Protein AF-A0A1C5NJT3-F1 (afdb_monomer_lite)

pLDDT: mean 95.25, std 4.86, range [58.66, 98.44]

Radius of gyration: 13.3 Å; chains: 1; bounding box: 29×30×32 Å

Structure (mmCIF, N/CA/C/O backbone):
data_AF-A0A1C5NJT3-F1
#
_entry.id   AF-A0A1C5NJT3-F1
#
loop_
_atom_site.group_PDB
_atom_site.id
_atom_site.type_symbol
_atom_site.label_atom_id
_atom_site.label_alt_id
_atom_site.label_comp_id
_atom_site.label_asym_id
_atom_site.label_entity_id
_atom_site.label_seq_id
_atom_site.pdbx_PDB_ins_code
_atom_site.Cartn_x
_atom_site.Cartn_y
_atom_site.Cartn_z
_atom_site.occupancy
_atom_site.B_iso_or_equiv
_atom_site.auth_seq_id
_atom_site.auth_comp_id
_atom_site.auth_asym_id
_atom_site.auth_atom_id
_atom_site.pdbx_PDB_model_num
ATOM 1 N N . MET A 1 1 ? -13.171 -2.822 -3.598 1.00 93.94 1 MET A N 1
ATOM 2 C CA . MET A 1 1 ? -12.149 -3.556 -4.370 1.00 93.94 1 MET A CA 1
ATOM 3 C C . MET A 1 1 ? -10.757 -3.287 -3.813 1.00 93.94 1 MET A C 1
ATOM 5 O O . MET A 1 1 ? -10.391 -2.135 -3.630 1.00 93.94 1 MET A O 1
ATOM 9 N N . LEU A 1 2 ? -9.974 -4.343 -3.587 1.00 97.50 2 LEU A N 1
ATOM 10 C CA . LEU A 1 2 ? -8.548 -4.258 -3.255 1.00 97.50 2 LEU A CA 1
ATOM 11 C C . LEU A 1 2 ? -7.726 -4.473 -4.531 1.00 97.50 2 LEU A C 1
ATOM 13 O O . LEU A 1 2 ? -7.991 -5.426 -5.264 1.00 97.50 2 LEU A O 1
ATOM 17 N N . ILE A 1 3 ? -6.739 -3.616 -4.790 1.00 98.12 3 ILE A N 1
ATOM 18 C CA . ILE A 1 3 ? -5.796 -3.762 -5.904 1.00 98.12 3 ILE A CA 1
ATOM 19 C C . ILE A 1 3 ? -4.370 -3.600 -5.388 1.00 98.12 3 ILE A C 1
ATOM 21 O O . ILE A 1 3 ? -4.081 -2.660 -4.651 1.00 98.12 3 ILE A O 1
ATOM 25 N N . ILE A 1 4 ? -3.465 -4.480 -5.803 1.00 97.62 4 ILE A N 1
ATOM 26 C CA . ILE A 1 4 ? -2.020 -4.278 -5.652 1.00 97.62 4 ILE A CA 1
ATOM 27 C C . ILE A 1 4 ? -1.461 -3.954 -7.033 1.00 97.62 4 ILE A C 1
ATOM 29 O O . ILE A 1 4 ? -1.691 -4.714 -7.972 1.00 97.62 4 ILE A O 1
ATOM 33 N N . LYS A 1 5 ? -0.743 -2.837 -7.159 1.00 97.50 5 LYS A N 1
ATOM 34 C CA . LYS A 1 5 ? -0.110 -2.403 -8.413 1.00 97.50 5 LYS A CA 1
ATOM 35 C C . LYS A 1 5 ? 1.404 -2.439 -8.240 1.00 97.50 5 LYS A C 1
ATOM 37 O O . LYS A 1 5 ? 1.904 -1.842 -7.285 1.00 97.50 5 LYS A O 1
ATOM 42 N N . TYR A 1 6 ? 2.108 -3.140 -9.124 1.00 95.81 6 TYR A N 1
ATOM 43 C CA . TYR A 1 6 ? 3.551 -3.386 -9.014 1.00 95.81 6 TYR A CA 1
ATOM 44 C C . TYR A 1 6 ? 4.185 -3.708 -10.374 1.00 95.81 6 TYR A C 1
ATOM 46 O O . TYR A 1 6 ? 3.491 -4.040 -11.340 1.00 95.81 6 TYR A O 1
ATOM 54 N N . GLU A 1 7 ? 5.515 -3.636 -10.451 1.00 93.38 7 GLU A N 1
ATOM 55 C CA . GLU A 1 7 ? 6.279 -4.123 -11.602 1.00 93.38 7 GLU A CA 1
ATOM 56 C C . GLU A 1 7 ? 6.651 -5.599 -11.414 1.00 93.38 7 GLU A C 1
ATOM 58 O O . GLU A 1 7 ? 7.476 -5.962 -10.573 1.00 93.38 7 GLU A O 1
ATOM 63 N N . ARG A 1 8 ? 6.068 -6.483 -12.228 1.00 92.88 8 ARG A N 1
ATOM 64 C CA . ARG A 1 8 ? 6.459 -7.895 -12.274 1.00 92.88 8 ARG A CA 1
ATOM 65 C C . ARG A 1 8 ? 7.541 -8.090 -13.326 1.00 92.88 8 ARG A C 1
ATOM 67 O O . ARG A 1 8 ? 7.404 -7.604 -14.445 1.00 92.88 8 ARG A O 1
ATOM 74 N N . ARG A 1 9 ? 8.585 -8.852 -13.001 1.00 92.88 9 ARG A N 1
ATOM 75 C CA . ARG A 1 9 ? 9.543 -9.322 -14.008 1.00 92.88 9 ARG A CA 1
ATOM 76 C C . ARG A 1 9 ? 8.964 -10.514 -14.759 1.00 92.88 9 ARG A C 1
ATOM 78 O O . ARG A 1 9 ? 8.529 -11.478 -14.129 1.00 9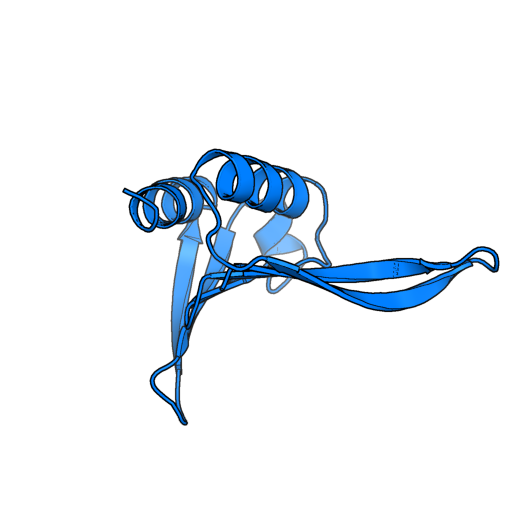2.88 9 ARG A O 1
ATOM 85 N N . ASP A 1 10 ? 8.930 -10.431 -16.083 1.00 93.00 10 ASP A N 1
ATOM 86 C CA . ASP A 1 10 ? 8.592 -11.575 -16.927 1.00 93.00 10 ASP A CA 1
ATOM 87 C C . ASP A 1 10 ? 9.775 -12.559 -17.036 1.00 93.00 10 ASP A C 1
ATOM 89 O O . ASP A 1 10 ? 10.842 -12.361 -16.449 1.00 93.00 10 ASP A O 1
ATOM 93 N N . PHE A 1 11 ? 9.583 -13.639 -17.795 1.00 94.81 11 PHE A N 1
ATOM 94 C CA . PHE A 1 11 ? 10.612 -14.659 -18.015 1.00 94.81 11 PHE A CA 1
ATOM 95 C C . PHE A 1 11 ? 11.896 -14.103 -18.659 1.00 94.81 11 PHE A C 1
ATOM 97 O O . PHE A 1 11 ? 12.982 -14.624 -18.422 1.00 94.81 11 PHE A O 1
ATOM 104 N N . PHE A 1 12 ? 11.784 -13.025 -19.437 1.00 96.31 12 PHE A N 1
ATOM 105 C CA . PHE A 1 12 ? 12.894 -12.364 -20.121 1.00 96.31 12 PHE A CA 1
ATOM 106 C C . PHE A 1 12 ? 13.461 -11.182 -19.321 1.00 96.31 12 PHE A C 1
ATOM 108 O O . PHE A 1 12 ? 14.270 -10.419 -19.843 1.00 96.31 12 PHE A O 1
ATOM 115 N N . ASN A 1 13 ? 13.071 -11.045 -18.047 1.00 93.00 13 AS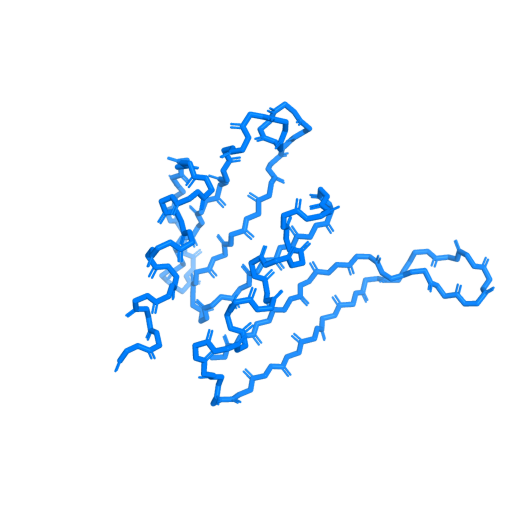N A N 1
ATOM 116 C CA . ASN A 1 13 ? 13.492 -9.978 -17.141 1.00 93.00 13 ASN A CA 1
ATOM 117 C C . ASN A 1 13 ? 13.022 -8.568 -17.568 1.00 93.00 13 ASN A C 1
ATOM 119 O O . ASN A 1 13 ? 13.559 -7.566 -17.088 1.00 93.00 13 ASN A O 1
ATOM 123 N N . ASN A 1 14 ? 11.984 -8.469 -18.405 1.00 94.56 14 ASN A N 1
ATOM 124 C CA . ASN A 1 14 ? 11.304 -7.203 -18.675 1.00 94.56 14 ASN A CA 1
ATOM 125 C C . ASN A 1 14 ? 10.382 -6.838 -17.510 1.00 94.56 14 ASN A C 1
ATOM 127 O O . ASN A 1 14 ? 9.773 -7.708 -16.884 1.00 94.56 14 ASN A O 1
ATOM 131 N N . ARG A 1 15 ? 10.244 -5.538 -17.241 1.00 93.50 15 ARG A N 1
ATOM 132 C CA . ARG A 1 15 ? 9.297 -5.008 -16.254 1.00 93.50 15 ARG A CA 1
ATOM 133 C C . ARG A 1 15 ? 7.924 -4.871 -16.895 1.00 93.50 15 ARG A C 1
ATOM 135 O O . ARG A 1 15 ? 7.773 -4.177 -17.896 1.00 93.50 15 ARG A O 1
ATOM 142 N N . VAL A 1 16 ? 6.931 -5.517 -16.301 1.00 94.94 16 VAL A N 1
ATOM 143 C CA . VAL A 1 16 ? 5.544 -5.490 -16.759 1.00 94.94 16 VAL A CA 1
ATOM 144 C C . VAL A 1 16 ? 4.676 -4.926 -15.645 1.00 94.94 16 VAL A C 1
ATOM 146 O O . VAL A 1 16 ? 4.591 -5.506 -14.557 1.00 94.94 16 VAL A O 1
ATOM 149 N N . TYR A 1 17 ? 4.016 -3.802 -15.925 1.00 95.31 17 TYR A N 1
ATOM 150 C CA . TYR A 1 17 ? 3.002 -3.251 -15.032 1.00 95.31 17 TYR A C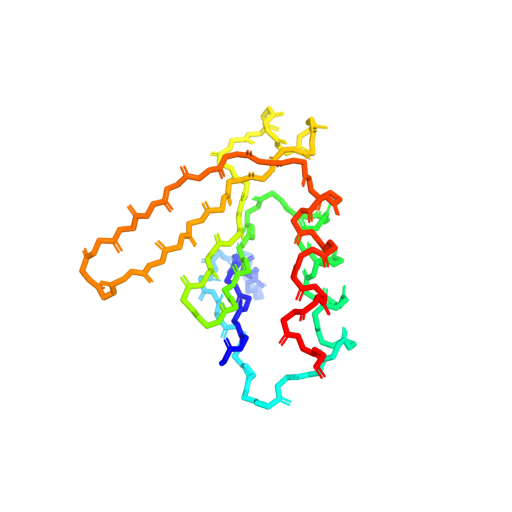A 1
ATOM 151 C C . TYR A 1 17 ? 1.907 -4.291 -14.789 1.00 95.31 17 TYR A C 1
ATOM 153 O O . TYR A 1 17 ? 1.326 -4.825 -15.734 1.00 95.31 17 TYR A O 1
ATOM 161 N N . THR A 1 18 ? 1.653 -4.593 -13.521 1.00 96.25 18 THR A N 1
ATOM 162 C CA . THR A 1 18 ? 0.720 -5.640 -13.108 1.00 96.25 18 THR A CA 1
ATOM 163 C C . THR A 1 18 ? -0.230 -5.099 -12.047 1.00 96.25 18 THR A C 1
ATOM 165 O O . THR A 1 18 ? 0.187 -4.400 -11.125 1.00 96.25 18 THR A O 1
ATOM 168 N N . GLU A 1 19 ? -1.512 -5.445 -12.177 1.00 97.38 19 GLU A N 1
ATOM 169 C CA . GLU A 1 19 ? -2.549 -5.157 -11.186 1.00 97.38 19 GLU A CA 1
ATOM 170 C C . GLU A 1 19 ? -3.224 -6.455 -10.739 1.00 97.38 19 GLU A C 1
ATOM 172 O O . GLU A 1 19 ? -3.954 -7.072 -11.517 1.00 97.38 19 GLU A O 1
ATOM 177 N N . ASP A 1 20 ? -3.053 -6.829 -9.473 1.00 96.56 20 ASP A N 1
ATOM 178 C CA . ASP A 1 20 ? -3.791 -7.943 -8.877 1.00 96.56 20 ASP A CA 1
ATOM 179 C C . ASP A 1 20 ? -5.031 -7.402 -8.165 1.00 96.56 20 ASP A C 1
ATOM 181 O O . ASP A 1 20 ? -4.922 -6.659 -7.187 1.00 96.56 20 ASP A O 1
ATOM 185 N N . LYS A 1 21 ? -6.219 -7.756 -8.671 1.00 97.38 21 LYS A N 1
ATOM 186 C CA . LYS A 1 21 ? -7.516 -7.232 -8.211 1.00 97.38 21 LYS A CA 1
ATOM 187 C C . LYS A 1 21 ? -8.285 -8.286 -7.427 1.00 97.38 21 LYS A C 1
ATOM 189 O O . LYS A 1 21 ? -8.393 -9.432 -7.857 1.00 97.38 21 LYS A O 1
ATOM 194 N N . LYS A 1 22 ? -8.895 -7.882 -6.313 1.00 96.81 22 LYS A N 1
ATOM 195 C CA . LYS A 1 22 ? -9.774 -8.737 -5.512 1.00 96.81 22 LYS A CA 1
ATOM 196 C C . LYS A 1 22 ? -11.037 -7.998 -5.074 1.00 96.81 22 LYS A C 1
ATOM 198 O O . LYS A 1 22 ? -10.982 -6.960 -4.409 1.00 96.81 22 LYS A O 1
ATOM 203 N N . GLN A 1 23 ? -12.186 -8.565 -5.437 1.00 94.62 23 GLN A N 1
ATOM 204 C CA . GLN A 1 23 ? -13.486 -8.200 -4.871 1.00 94.62 23 GLN A CA 1
ATOM 205 C C . GLN A 1 23 ? -13.726 -8.978 -3.574 1.00 94.62 23 GLN A C 1
ATOM 207 O O . GLN A 1 23 ? -13.168 -10.062 -3.403 1.00 94.62 23 GLN A O 1
ATOM 212 N N . ASN A 1 24 ? -14.550 -8.432 -2.674 1.00 93.00 24 ASN A N 1
ATOM 213 C CA . ASN A 1 24 ? -14.886 -9.052 -1.383 1.00 93.00 24 ASN A CA 1
ATOM 214 C C . ASN A 1 24 ? -13.639 -9.467 -0.576 1.00 93.00 24 ASN A C 1
ATOM 216 O O . ASN A 1 24 ? -13.546 -10.587 -0.070 1.00 93.00 24 ASN A O 1
ATOM 220 N N . TYR A 1 25 ? -12.638 -8.583 -0.527 1.00 94.94 25 TYR A N 1
ATOM 221 C CA . TYR A 1 25 ? -11.417 -8.817 0.238 1.00 94.94 25 TYR A CA 1
ATOM 222 C C . TYR A 1 25 ? -11.727 -8.864 1.736 1.00 94.94 25 TYR A C 1
ATOM 224 O O . TYR A 1 25 ? -12.629 -8.186 2.220 1.00 94.94 25 TYR A O 1
ATOM 232 N N . ASN A 1 26 ? -10.957 -9.654 2.478 1.00 95.06 26 ASN A N 1
ATOM 233 C CA . ASN A 1 26 ? -11.052 -9.712 3.932 1.00 95.06 26 ASN A CA 1
ATOM 234 C C . ASN A 1 26 ? -9.789 -9.143 4.599 1.00 95.06 26 ASN A C 1
ATOM 236 O O . ASN A 1 26 ? -8.822 -8.732 3.952 1.00 95.06 26 ASN A O 1
ATOM 240 N N . LYS A 1 27 ? -9.773 -9.146 5.932 1.00 95.00 27 LYS A N 1
ATOM 241 C CA . LYS A 1 27 ? -8.637 -8.653 6.720 1.00 95.00 27 LYS A CA 1
ATOM 242 C C . LYS A 1 27 ? -7.320 -9.394 6.444 1.00 95.00 27 LYS A C 1
ATOM 244 O O . LYS A 1 27 ? -6.259 -8.776 6.516 1.00 95.00 27 LYS A O 1
ATOM 249 N N . GLU A 1 28 ? -7.354 -10.688 6.126 1.00 96.12 28 GLU A N 1
ATOM 250 C CA . GLU A 1 28 ? -6.145 -11.445 5.763 1.00 96.12 28 GLU A CA 1
ATOM 251 C C . GLU A 1 28 ? -5.578 -11.011 4.408 1.00 96.12 28 GLU A C 1
ATOM 253 O O . GLU A 1 28 ? -4.359 -10.938 4.241 1.00 96.12 28 GLU A O 1
ATOM 258 N N . ASP A 1 29 ? -6.436 -10.644 3.457 1.00 96.69 29 ASP A N 1
ATOM 259 C CA . ASP A 1 29 ? -5.994 -10.087 2.176 1.00 96.69 29 ASP A CA 1
ATOM 260 C C . ASP A 1 29 ? -5.277 -8.747 2.368 1.00 96.69 29 ASP A C 1
ATOM 262 O O . ASP A 1 29 ? -4.194 -8.536 1.819 1.00 96.69 29 ASP A O 1
ATOM 266 N N . LEU A 1 30 ? -5.812 -7.878 3.231 1.00 96.88 30 LEU A N 1
ATOM 267 C CA . LEU A 1 30 ? -5.142 -6.632 3.603 1.00 96.88 30 LEU A CA 1
ATOM 268 C C . LEU A 1 30 ? -3.798 -6.895 4.287 1.00 96.88 30 LEU A C 1
ATOM 270 O O . LEU A 1 30 ? -2.812 -6.222 3.984 1.00 96.88 30 LEU A O 1
ATOM 274 N N . LYS A 1 31 ? -3.708 -7.885 5.185 1.00 96.69 31 LYS A N 1
ATOM 275 C CA . LYS A 1 31 ? -2.426 -8.257 5.809 1.00 96.69 31 LYS A CA 1
ATOM 276 C C . LYS A 1 31 ? -1.381 -8.635 4.767 1.00 96.69 31 LYS A C 1
ATOM 278 O O . LYS A 1 31 ? -0.247 -8.168 4.868 1.00 96.69 31 LYS A O 1
ATOM 283 N N . LYS A 1 32 ? -1.765 -9.424 3.761 1.00 96.81 32 LYS A N 1
ATOM 284 C CA . LYS A 1 32 ? -0.885 -9.799 2.646 1.00 96.81 32 LYS A CA 1
ATOM 285 C C . LYS A 1 32 ? -0.487 -8.590 1.799 1.00 96.81 32 LYS A C 1
ATOM 287 O O . LYS A 1 32 ? 0.695 -8.453 1.496 1.00 96.81 32 LYS A O 1
ATOM 292 N N . ALA A 1 33 ? -1.425 -7.694 1.486 1.00 97.25 33 ALA A N 1
ATOM 293 C CA . ALA A 1 33 ? -1.148 -6.478 0.722 1.00 97.25 33 ALA A CA 1
ATOM 294 C C . ALA A 1 33 ? -0.139 -5.566 1.440 1.00 97.25 33 ALA A C 1
ATOM 296 O O . ALA A 1 33 ? 0.886 -5.205 0.864 1.00 97.25 33 ALA A O 1
ATOM 297 N N . PHE A 1 34 ? -0.364 -5.268 2.724 1.00 97.69 34 PHE A N 1
ATOM 298 C CA . PHE A 1 34 ? 0.568 -4.470 3.530 1.00 97.69 34 PHE A CA 1
ATOM 299 C C . PHE A 1 34 ? 1.924 -5.164 3.703 1.00 97.69 34 PHE A C 1
ATOM 301 O O . PHE A 1 34 ? 2.964 -4.516 3.600 1.00 97.69 34 PHE A O 1
ATOM 308 N N . LEU A 1 35 ? 1.944 -6.488 3.900 1.00 97.44 35 LEU A N 1
ATOM 309 C CA . LEU A 1 35 ? 3.195 -7.247 3.938 1.00 97.44 35 LEU A CA 1
ATOM 310 C C . LEU A 1 35 ? 3.984 -7.095 2.631 1.00 97.44 35 LEU A C 1
ATOM 312 O O . LEU A 1 35 ? 5.190 -6.861 2.681 1.00 97.44 35 LEU A O 1
ATOM 316 N N . TYR A 1 36 ? 3.323 -7.197 1.479 1.00 96.69 36 TYR A N 1
ATOM 317 C CA . TYR A 1 36 ? 3.968 -7.034 0.179 1.00 96.69 36 TYR A CA 1
ATOM 318 C C . TYR A 1 36 ? 4.492 -5.605 -0.037 1.00 96.69 36 TYR A C 1
ATOM 320 O O . TYR A 1 36 ? 5.667 -5.435 -0.368 1.00 96.69 36 TYR A O 1
ATOM 328 N N . LEU A 1 37 ? 3.684 -4.586 0.284 1.00 97.31 37 LEU A N 1
ATOM 329 C CA . LEU A 1 37 ? 4.095 -3.177 0.257 1.00 97.31 37 LEU A CA 1
ATOM 330 C C . LEU A 1 37 ? 5.321 -2.918 1.146 1.00 97.31 37 LEU A C 1
ATOM 332 O O . LEU A 1 37 ? 6.194 -2.142 0.787 1.00 97.31 37 LEU A O 1
ATOM 336 N N . SER A 1 38 ? 5.438 -3.580 2.301 1.00 96.69 38 SER A N 1
ATOM 337 C CA . SER A 1 38 ? 6.591 -3.384 3.195 1.00 96.69 38 SER A CA 1
ATOM 338 C C . SER A 1 38 ? 7.922 -3.919 2.653 1.00 96.69 38 SER A C 1
ATOM 340 O O . SER A 1 38 ? 8.980 -3.521 3.150 1.00 96.69 38 SER A O 1
ATOM 342 N N . ARG A 1 39 ? 7.873 -4.823 1.667 1.00 94.88 39 ARG A N 1
ATOM 343 C CA . ARG A 1 39 ? 9.038 -5.513 1.089 1.00 94.88 39 ARG A CA 1
ATOM 344 C C . ARG A 1 39 ? 9.576 -4.850 -0.175 1.00 94.88 39 ARG A C 1
ATOM 346 O O . ARG A 1 39 ? 10.684 -5.178 -0.587 1.00 94.88 39 ARG A O 1
ATOM 353 N N . THR A 1 40 ? 8.788 -3.985 -0.802 1.00 92.44 40 THR A N 1
ATOM 354 C CA . THR A 1 40 ? 9.073 -3.423 -2.123 1.00 92.44 40 THR A CA 1
ATOM 355 C C . THR A 1 40 ? 8.790 -1.928 -2.121 1.00 92.44 40 THR A C 1
ATOM 357 O O . THR A 1 40 ? 7.821 -1.465 -1.522 1.00 92.44 40 THR A O 1
ATOM 360 N N . TYR A 1 41 ? 9.666 -1.165 -2.764 1.00 92.31 41 TYR A N 1
ATOM 361 C CA . TYR A 1 41 ? 9.529 0.287 -2.878 1.00 92.31 41 TYR A CA 1
ATOM 362 C C . TYR A 1 41 ? 8.571 0.682 -4.017 1.00 92.31 41 TYR A C 1
ATOM 364 O O . TYR A 1 41 ? 7.839 1.660 -3.930 1.00 92.31 41 TYR A O 1
ATOM 372 N N . ASP A 1 42 ? 8.542 -0.119 -5.072 1.00 91.25 42 ASP A N 1
ATOM 373 C CA . ASP A 1 42 ? 7.853 0.082 -6.346 1.00 91.25 42 ASP A CA 1
ATOM 374 C C . ASP A 1 42 ? 6.458 -0.566 -6.380 1.00 91.25 42 ASP A C 1
ATOM 376 O O . ASP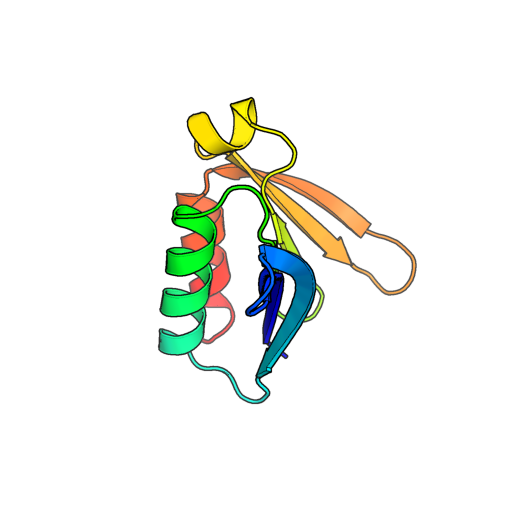 A 1 42 ? 6.010 -1.088 -7.400 1.00 91.25 42 ASP A O 1
ATOM 380 N N . THR A 1 43 ? 5.761 -0.534 -5.245 1.00 95.56 43 THR A N 1
ATOM 381 C CA . THR A 1 43 ? 4.411 -1.087 -5.096 1.00 95.56 43 THR A CA 1
ATOM 382 C C . THR A 1 43 ? 3.460 -0.047 -4.523 1.00 95.56 43 THR A C 1
ATOM 384 O O . THR A 1 43 ? 3.826 0.768 -3.675 1.00 95.56 43 THR A O 1
ATOM 387 N N . SER A 1 44 ? 2.198 -0.121 -4.945 1.00 97.75 44 SER A N 1
ATOM 388 C CA . SER A 1 44 ? 1.092 0.589 -4.307 1.00 97.75 44 SER A CA 1
ATOM 389 C C . SER A 1 44 ? -0.064 -0.354 -3.982 1.00 97.75 44 SER A C 1
ATOM 391 O O . SER A 1 44 ? -0.301 -1.350 -4.670 1.00 97.75 44 SER A O 1
ATOM 393 N N . ILE A 1 45 ? -0.786 -0.031 -2.913 1.00 98.06 45 ILE A N 1
ATOM 394 C CA . ILE A 1 45 ? -2.043 -0.676 -2.540 1.00 98.06 45 ILE A CA 1
ATOM 395 C C . ILE A 1 45 ? -3.163 0.315 -2.829 1.00 98.06 45 ILE A C 1
ATOM 397 O O . ILE A 1 45 ? -3.092 1.463 -2.401 1.00 98.06 45 ILE A O 1
ATOM 401 N N . GLN A 1 46 ? -4.216 -0.135 -3.497 1.00 97.56 46 GLN A N 1
ATOM 402 C CA . GLN A 1 46 ? -5.477 0.580 -3.598 1.00 97.56 46 GLN A CA 1
ATOM 403 C C . GLN A 1 46 ? -6.558 -0.183 -2.828 1.00 97.56 46 GLN A C 1
ATOM 405 O O . GLN A 1 46 ? -6.804 -1.357 -3.099 1.00 97.56 46 GLN A O 1
ATOM 410 N N . ILE A 1 47 ? -7.199 0.486 -1.878 1.00 96.81 47 ILE A N 1
ATOM 411 C CA . ILE A 1 47 ? -8.337 -0.007 -1.104 1.00 96.81 47 ILE A CA 1
ATOM 412 C C . ILE A 1 47 ? -9.505 0.916 -1.435 1.00 96.81 47 ILE A C 1
ATOM 414 O O . ILE A 1 47 ? -9.565 2.028 -0.920 1.00 96.81 47 ILE A O 1
ATOM 418 N N . ASP A 1 48 ? -10.389 0.478 -2.329 1.00 94.12 48 ASP A N 1
ATOM 419 C CA . ASP A 1 48 ? -11.481 1.310 -2.844 1.00 94.12 48 ASP A CA 1
ATOM 420 C C . ASP A 1 48 ? -10.931 2.629 -3.429 1.00 94.12 48 ASP A C 1
ATOM 422 O O . ASP A 1 48 ? -10.147 2.583 -4.387 1.00 94.12 48 ASP A O 1
ATOM 426 N N . ASP A 1 49 ? -11.274 3.771 -2.835 1.00 95.19 49 ASP A N 1
ATOM 427 C CA . ASP A 1 49 ? -10.830 5.111 -3.251 1.00 95.19 49 ASP A CA 1
ATOM 428 C C . ASP A 1 49 ? -9.558 5.594 -2.525 1.00 95.19 49 ASP A C 1
ATOM 430 O O . ASP A 1 49 ? -9.170 6.761 -2.611 1.00 95.19 49 ASP A O 1
ATOM 434 N N . ILE A 1 50 ? -8.888 4.701 -1.792 1.00 96.75 50 ILE A N 1
ATOM 435 C CA . ILE A 1 50 ? -7.680 5.002 -1.021 1.00 96.75 50 ILE A CA 1
ATOM 436 C C . ILE A 1 50 ? -6.473 4.383 -1.714 1.00 96.75 50 ILE A C 1
ATOM 438 O O . ILE A 1 50 ? -6.422 3.170 -1.894 1.00 96.75 50 ILE A O 1
ATOM 442 N N . ILE A 1 51 ? -5.460 5.183 -2.046 1.00 97.50 51 ILE A N 1
ATOM 443 C CA . ILE A 1 51 ? -4.184 4.698 -2.591 1.00 97.50 51 ILE A CA 1
ATOM 444 C C . ILE A 1 51 ? -3.073 4.926 -1.569 1.00 97.50 51 ILE A C 1
ATOM 446 O O . ILE A 1 51 ? -2.913 6.030 -1.060 1.00 97.50 51 ILE A O 1
ATOM 450 N N . ILE A 1 52 ? -2.286 3.890 -1.288 1.00 98.25 52 ILE A N 1
ATOM 451 C CA . ILE A 1 52 ? -1.166 3.896 -0.344 1.00 98.25 52 ILE A CA 1
ATOM 452 C C . ILE A 1 52 ? 0.095 3.475 -1.094 1.00 98.25 52 ILE A C 1
ATOM 454 O O . ILE A 1 52 ? 0.125 2.399 -1.693 1.00 98.25 52 ILE A O 1
ATOM 458 N N . TYR A 1 53 ? 1.138 4.300 -1.057 1.00 98.12 53 TYR A N 1
ATOM 459 C CA . TYR A 1 53 ? 2.386 4.038 -1.774 1.00 98.12 53 TYR A CA 1
ATOM 460 C C . TYR A 1 53 ? 3.585 4.743 -1.130 1.00 98.12 53 TYR A C 1
ATOM 462 O O . TYR A 1 53 ? 3.438 5.622 -0.274 1.00 98.12 53 TYR A O 1
ATOM 470 N N . TRP A 1 54 ? 4.783 4.349 -1.554 1.00 97.69 54 TRP A N 1
ATOM 471 C CA . TRP A 1 54 ? 6.033 5.024 -1.213 1.00 97.69 54 TRP A CA 1
ATOM 472 C C . TRP A 1 54 ? 6.334 6.087 -2.269 1.00 97.69 54 TRP A C 1
ATOM 474 O O . TRP A 1 54 ? 6.439 5.768 -3.449 1.00 97.69 54 TRP A O 1
ATOM 484 N N . ASN A 1 55 ? 6.462 7.353 -1.872 1.00 96.31 55 ASN A N 1
ATOM 485 C CA . ASN A 1 55 ? 6.666 8.435 -2.839 1.00 96.31 55 ASN A CA 1
ATOM 486 C C . ASN A 1 55 ? 8.123 8.543 -3.320 1.00 96.31 55 ASN A C 1
ATOM 488 O O . ASN A 1 55 ? 8.384 8.947 -4.448 1.00 96.31 55 ASN A O 1
ATOM 492 N N . ASN A 1 56 ? 9.079 8.225 -2.445 1.00 95.38 56 ASN A N 1
ATOM 493 C CA . ASN A 1 56 ? 10.512 8.230 -2.734 1.00 95.38 56 ASN A CA 1
ATOM 494 C C . ASN A 1 56 ? 11.253 7.243 -1.816 1.00 95.38 56 ASN A C 1
ATOM 496 O O . ASN A 1 56 ? 10.703 6.774 -0.815 1.00 95.38 56 ASN A O 1
ATOM 500 N N . MET A 1 57 ? 12.505 6.931 -2.159 1.00 95.88 57 MET A N 1
ATOM 501 C CA . MET 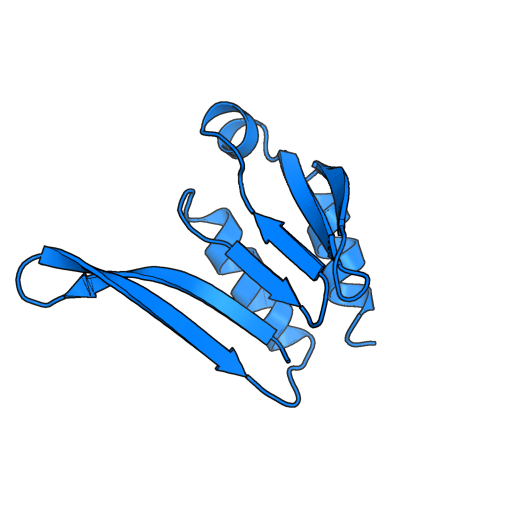A 1 57 ? 13.327 5.975 -1.409 1.00 95.88 57 MET A CA 1
ATOM 502 C C . MET A 1 57 ? 13.517 6.393 0.058 1.00 95.88 57 MET A C 1
ATOM 504 O O . MET A 1 57 ? 13.415 5.560 0.953 1.00 95.88 57 MET A O 1
ATOM 508 N N . THR A 1 58 ? 13.703 7.689 0.323 1.00 96.88 58 THR A N 1
ATOM 509 C CA . THR A 1 58 ? 13.848 8.218 1.688 1.00 96.88 58 THR A CA 1
ATOM 510 C C . THR A 1 58 ? 12.599 7.965 2.533 1.00 96.88 58 THR A C 1
ATOM 512 O O . THR A 1 58 ? 12.697 7.602 3.703 1.00 96.88 58 THR A O 1
ATOM 515 N N . GLU A 1 59 ? 11.407 8.124 1.964 1.00 96.06 59 GLU A N 1
ATOM 516 C CA . GLU A 1 59 ? 10.145 7.810 2.637 1.00 96.06 59 GLU A CA 1
ATOM 517 C C . GLU A 1 59 ? 9.989 6.309 2.906 1.00 96.06 59 GLU A C 1
ATOM 519 O O . GLU A 1 59 ? 9.554 5.927 3.994 1.00 96.06 59 GLU A O 1
ATOM 524 N N . TYR A 1 60 ? 10.412 5.452 1.974 1.00 97.38 60 TYR A N 1
ATOM 525 C CA . TYR A 1 60 ? 10.426 4.001 2.171 1.00 97.38 60 TYR A CA 1
ATOM 526 C C . TYR A 1 60 ? 11.340 3.570 3.319 1.00 97.38 60 TYR A C 1
ATOM 528 O O . TYR A 1 60 ? 10.915 2.811 4.193 1.00 97.38 60 TYR A O 1
ATOM 536 N N . GLU A 1 61 ? 12.565 4.092 3.360 1.00 96.75 61 GLU A N 1
ATOM 537 C CA . GLU A 1 61 ? 13.540 3.811 4.420 1.00 96.75 61 GLU A CA 1
ATOM 538 C C . GLU A 1 61 ? 13.035 4.272 5.793 1.00 96.75 61 GLU A C 1
ATOM 540 O O . GLU A 1 61 ? 13.118 3.526 6.769 1.00 96.75 61 GLU A O 1
ATOM 545 N N . ASN A 1 62 ? 12.416 5.455 5.854 1.00 97.75 62 ASN A N 1
ATOM 546 C CA . ASN A 1 62 ? 11.828 6.004 7.080 1.00 97.75 62 ASN A CA 1
ATOM 547 C C . ASN A 1 62 ? 10.437 5.443 7.409 1.00 97.75 62 ASN A C 1
ATOM 549 O O . ASN A 1 62 ? 9.824 5.846 8.400 1.00 97.75 62 ASN A O 1
ATOM 553 N N . ARG A 1 63 ? 9.916 4.518 6.592 1.00 97.69 63 ARG A N 1
ATOM 554 C CA . ARG A 1 63 ? 8.587 3.913 6.754 1.00 97.69 63 ARG A CA 1
ATOM 555 C C . ARG A 1 63 ? 7.466 4.955 6.834 1.00 97.69 63 ARG A C 1
ATOM 557 O O . ARG A 1 63 ? 6.532 4.819 7.625 1.00 97.69 63 ARG A O 1
ATOM 564 N N . ILE A 1 64 ? 7.535 5.971 5.981 1.00 98.19 64 ILE A N 1
ATOM 565 C CA . ILE A 1 64 ? 6.497 6.983 5.777 1.00 98.19 64 ILE A CA 1
ATOM 566 C C . ILE A 1 64 ? 5.807 6.672 4.451 1.00 98.19 64 ILE A C 1
ATOM 568 O O . ILE A 1 64 ? 6.449 6.637 3.410 1.00 98.19 64 ILE A O 1
ATOM 572 N N . VAL A 1 65 ? 4.501 6.430 4.486 1.00 98.06 65 VAL A N 1
ATOM 573 C CA . VAL A 1 65 ? 3.701 6.240 3.273 1.00 98.06 65 VAL A CA 1
ATOM 574 C C . VAL A 1 65 ? 2.971 7.525 2.924 1.00 98.06 65 VAL A C 1
ATOM 576 O O . VAL A 1 65 ? 2.527 8.273 3.804 1.00 98.06 65 VAL A O 1
ATOM 579 N N . THR A 1 66 ? 2.786 7.728 1.628 1.00 98.44 66 THR A N 1
ATOM 580 C CA . THR A 1 66 ? 1.835 8.699 1.108 1.00 98.44 66 THR A CA 1
ATOM 581 C C . THR A 1 66 ? 0.494 8.001 0.905 1.00 98.44 66 THR A C 1
ATOM 583 O O . THR A 1 66 ? 0.427 6.898 0.357 1.00 98.44 66 THR A O 1
ATOM 586 N N . VAL A 1 67 ? -0.574 8.624 1.401 1.00 98.19 67 VAL A N 1
ATOM 587 C CA . VAL A 1 67 ? -1.948 8.137 1.272 1.00 98.19 67 VAL A CA 1
ATOM 588 C C . VAL A 1 67 ? -2.767 9.179 0.536 1.00 98.19 67 VAL A C 1
ATOM 590 O O . VAL A 1 67 ? -2.825 10.332 0.965 1.00 98.19 67 VAL A O 1
ATOM 593 N N . ARG A 1 68 ? -3.412 8.760 -0.550 1.00 97.75 68 ARG A N 1
ATOM 594 C CA . ARG A 1 68 ? -4.365 9.568 -1.305 1.00 97.75 68 ARG A CA 1
ATOM 595 C C . ARG A 1 68 ? -5.774 9.063 -1.081 1.00 97.75 68 ARG A C 1
ATOM 597 O O . ARG A 1 68 ? -6.005 7.861 -1.177 1.00 97.75 68 ARG A O 1
ATOM 604 N N . TYR A 1 69 ? -6.685 9.986 -0.819 1.00 96.94 69 TYR A N 1
ATOM 605 C CA . TYR A 1 69 ? -8.120 9.740 -0.743 1.00 96.94 69 TYR A CA 1
ATOM 606 C C . TYR A 1 69 ? -8.772 10.420 -1.935 1.00 96.94 69 TYR A C 1
ATOM 608 O O . TYR A 1 69 ? -8.683 11.644 -2.037 1.00 96.94 69 TYR A O 1
ATOM 616 N N . TYR A 1 70 ? -9.376 9.646 -2.830 1.00 95.50 70 TYR A N 1
ATOM 617 C CA . TYR A 1 70 ? -10.036 10.166 -4.023 1.00 95.50 70 TYR A CA 1
ATOM 618 C C . TYR A 1 70 ? -11.512 10.473 -3.755 1.00 95.50 70 TYR A C 1
ATOM 620 O O . TYR A 1 70 ? -12.200 9.710 -3.082 1.00 95.50 70 TYR A O 1
ATOM 628 N N . ASP A 1 71 ? -12.000 11.581 -4.314 1.00 91.25 71 ASP A N 1
ATOM 629 C CA . ASP A 1 71 ? -13.405 12.002 -4.284 1.00 91.25 71 ASP A CA 1
ATOM 630 C C . ASP A 1 71 ? -13.935 12.216 -5.715 1.00 91.25 71 ASP A C 1
ATOM 632 O O . ASP A 1 71 ? -14.419 13.275 -6.115 1.00 91.25 71 ASP A O 1
ATOM 636 N N . SER A 1 72 ? -13.869 11.153 -6.518 1.00 85.62 72 SER A N 1
ATOM 637 C CA . SER A 1 72 ? -14.128 11.159 -7.966 1.00 85.62 72 SER A CA 1
ATOM 638 C C . SER A 1 72 ? -13.015 11.831 -8.778 1.00 85.62 72 SER A C 1
ATOM 640 O O . SER A 1 72 ? -12.152 11.134 -9.306 1.00 85.62 72 SER A O 1
ATOM 642 N N . LEU A 1 73 ? -13.029 13.162 -8.912 1.00 88.06 73 LEU A N 1
ATOM 643 C CA . LEU A 1 73 ? -12.120 13.887 -9.817 1.00 88.06 73 LEU A CA 1
ATOM 644 C C . LEU A 1 73 ? -10.902 14.490 -9.113 1.00 88.06 73 LEU A C 1
ATOM 646 O O . LEU A 1 73 ? -9.922 14.798 -9.791 1.00 88.06 73 LEU A O 1
ATOM 650 N N . ASN A 1 74 ? -10.938 14.648 -7.788 1.00 94.56 74 ASN A N 1
ATOM 651 C CA . ASN A 1 74 ? -9.813 15.163 -7.017 1.00 94.56 74 ASN A CA 1
ATOM 652 C C . ASN A 1 74 ? -9.310 14.119 -6.018 1.00 94.56 74 ASN A C 1
ATOM 654 O O . ASN A 1 74 ? -9.808 12.992 -5.920 1.00 94.56 74 ASN A O 1
ATOM 658 N N . TYR A 1 75 ? -8.248 14.493 -5.309 1.00 96.19 75 TYR A N 1
ATOM 659 C CA . TYR A 1 75 ? -7.761 13.742 -4.170 1.00 96.19 75 TYR A CA 1
ATOM 660 C C . TYR A 1 75 ? -7.220 14.676 -3.095 1.00 96.19 75 TYR A C 1
ATOM 662 O O . TYR A 1 75 ? -6.703 15.758 -3.380 1.00 96.19 75 TYR A O 1
ATOM 670 N N . THR A 1 76 ? -7.272 14.210 -1.852 1.00 97.62 76 THR A N 1
ATOM 671 C CA . THR A 1 76 ? -6.451 14.758 -0.771 1.00 97.62 76 THR A CA 1
ATOM 672 C C . THR A 1 76 ? -5.275 13.829 -0.515 1.00 97.62 76 THR A C 1
ATOM 674 O O . THR A 1 76 ? -5.392 12.611 -0.652 1.00 97.62 76 THR A O 1
ATOM 677 N N . GLU A 1 77 ? -4.122 14.398 -0.175 1.00 97.75 77 GLU A N 1
ATOM 678 C CA . GLU A 1 77 ? -2.896 13.648 0.082 1.00 97.75 77 GLU A CA 1
ATOM 679 C C . GLU A 1 77 ? -2.402 13.922 1.496 1.00 97.75 77 GLU A C 1
ATOM 681 O O . GLU A 1 77 ? -2.326 15.069 1.936 1.00 97.75 77 GLU A O 1
ATOM 686 N N . VAL A 1 78 ? -2.047 12.857 2.209 1.00 97.94 78 VAL A N 1
ATOM 687 C CA . VAL A 1 78 ? -1.445 12.948 3.537 1.00 97.94 78 VAL A CA 1
ATOM 688 C C . VAL A 1 78 ? -0.273 11.988 3.652 1.00 97.94 78 VAL A C 1
ATOM 690 O O . VAL A 1 78 ? -0.300 10.872 3.130 1.00 97.94 78 VAL A O 1
ATOM 693 N N . LYS A 1 79 ? 0.741 12.393 4.415 1.00 98.06 79 LYS A N 1
ATOM 694 C CA . LYS A 1 79 ? 1.832 11.507 4.825 1.00 98.06 79 LYS A CA 1
ATOM 695 C C . LYS A 1 79 ? 1.562 10.964 6.215 1.00 98.06 79 LYS A C 1
ATOM 697 O O . LYS A 1 79 ? 1.120 11.688 7.107 1.00 98.06 79 LYS A O 1
ATOM 702 N N . LYS A 1 80 ? 1.830 9.679 6.414 1.00 97.75 80 LYS A N 1
ATOM 703 C CA . LYS A 1 80 ? 1.699 9.023 7.719 1.00 97.75 80 LYS A CA 1
ATOM 704 C C . LYS A 1 80 ? 2.705 7.889 7.848 1.00 97.75 80 LYS A C 1
ATOM 706 O O . LYS A 1 80 ? 3.196 7.375 6.848 1.00 97.75 80 LYS A O 1
ATOM 711 N N . SER A 1 81 ? 2.999 7.475 9.079 1.00 98.06 81 SER A N 1
ATOM 712 C CA . SER A 1 81 ? 3.811 6.276 9.280 1.00 98.06 81 SER A CA 1
ATOM 713 C C . SER A 1 81 ? 3.104 5.052 8.695 1.00 98.06 81 SER A C 1
ATOM 715 O O . SER A 1 81 ? 1.875 4.932 8.752 1.00 98.06 81 SER A O 1
ATOM 717 N N . TYR A 1 82 ? 3.889 4.127 8.156 1.00 98.00 82 TYR A N 1
ATOM 718 C CA . TYR A 1 82 ? 3.414 2.861 7.611 1.00 98.00 82 TYR A CA 1
ATOM 719 C C . TYR A 1 82 ? 2.535 2.109 8.617 1.00 98.00 82 TYR A C 1
ATOM 721 O O . TYR A 1 82 ? 1.452 1.648 8.265 1.00 98.00 82 TYR A O 1
ATOM 729 N N . ASP A 1 83 ? 2.942 2.051 9.887 1.00 97.94 83 ASP A N 1
ATOM 730 C CA . ASP A 1 83 ? 2.169 1.365 10.925 1.00 97.94 83 ASP A CA 1
ATOM 731 C C . ASP A 1 83 ? 0.814 2.024 11.193 1.00 97.94 83 ASP A C 1
ATOM 733 O O . ASP A 1 83 ? -0.169 1.323 11.450 1.00 97.94 83 ASP A O 1
ATOM 737 N N . LYS A 1 84 ? 0.729 3.358 11.100 1.00 97.88 84 LYS A N 1
ATOM 738 C CA . LYS A 1 84 ? -0.549 4.071 11.201 1.00 97.88 84 LYS A CA 1
ATOM 739 C C . LYS A 1 84 ? -1.444 3.739 10.007 1.00 97.88 84 LYS A C 1
ATOM 741 O O . LYS A 1 84 ? -2.584 3.333 10.215 1.00 97.88 84 LYS A O 1
ATOM 746 N N . ALA A 1 85 ? -0.914 3.818 8.784 1.00 97.31 85 ALA A N 1
ATOM 747 C CA . ALA A 1 85 ? -1.658 3.469 7.569 1.00 97.31 85 ALA A CA 1
ATOM 748 C C . ALA A 1 85 ? -2.149 2.016 7.575 1.00 97.31 85 ALA A C 1
ATOM 750 O O . ALA A 1 85 ? -3.279 1.740 7.193 1.00 97.31 85 ALA A O 1
ATOM 751 N N . LYS A 1 86 ? -1.313 1.090 8.052 1.00 97.00 86 LYS A N 1
ATOM 752 C CA . LYS A 1 86 ? -1.630 -0.333 8.195 1.00 97.00 86 LYS A CA 1
ATOM 753 C C . LYS A 1 86 ? -2.765 -0.574 9.186 1.00 97.00 86 LYS A C 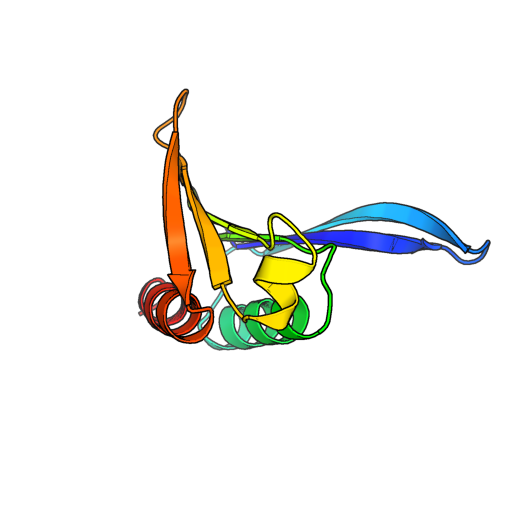1
ATOM 755 O O . LYS A 1 86 ? -3.676 -1.342 8.889 1.00 97.00 86 LYS A O 1
ATOM 760 N N . LYS A 1 87 ? -2.733 0.082 10.351 1.00 96.44 87 LYS A N 1
ATOM 761 C CA . LYS A 1 87 ? -3.816 -0.005 11.345 1.00 96.44 87 LYS A CA 1
ATOM 762 C C . LYS A 1 87 ? -5.135 0.526 10.788 1.00 96.44 87 LYS A C 1
ATOM 764 O O . LYS A 1 87 ? -6.150 -0.145 10.936 1.00 96.44 87 LYS A O 1
ATOM 769 N N . GLU A 1 88 ? -5.102 1.684 10.132 1.00 95.12 88 GLU A N 1
ATOM 770 C CA . GLU A 1 88 ? -6.279 2.281 9.488 1.00 95.12 88 GLU A CA 1
ATOM 771 C C . GLU A 1 88 ? -6.808 1.388 8.361 1.00 95.12 88 GLU A C 1
ATOM 773 O O . GLU A 1 88 ? -7.996 1.094 8.326 1.00 95.12 88 GLU A O 1
ATOM 778 N N . GLY A 1 89 ? -5.928 0.863 7.504 1.00 93.50 89 GLY A N 1
ATOM 779 C CA . GLY A 1 89 ? -6.300 -0.057 6.432 1.00 93.50 89 GLY A CA 1
ATOM 780 C C . GLY A 1 89 ? -7.010 -1.305 6.954 1.00 93.50 89 GLY A C 1
ATOM 781 O O . GLY A 1 89 ? -8.048 -1.691 6.432 1.00 93.50 89 GLY A O 1
ATOM 782 N N . TYR A 1 90 ? -6.510 -1.910 8.036 1.00 94.06 90 TYR A N 1
ATOM 783 C CA . TYR A 1 90 ? -7.151 -3.072 8.666 1.00 94.06 90 TYR A CA 1
ATOM 784 C C . TYR A 1 90 ? -8.515 -2.780 9.287 1.00 94.06 90 TYR A C 1
ATOM 786 O O . TYR A 1 90 ? -9.266 -3.729 9.513 1.00 94.06 90 TYR A O 1
ATOM 794 N N . ALA A 1 91 ? -8.814 -1.517 9.588 1.00 93.31 91 ALA A N 1
ATOM 795 C CA . ALA A 1 91 ? -10.106 -1.107 10.117 1.00 93.31 91 ALA A CA 1
ATOM 796 C C . ALA A 1 91 ? -11.170 -0.918 9.022 1.00 93.31 91 ALA A C 1
ATOM 798 O O . ALA A 1 91 ? -12.343 -0.841 9.354 1.00 93.31 91 ALA A O 1
ATOM 799 N N . ILE A 1 92 ? -10.782 -0.884 7.739 1.00 88.69 92 ILE A N 1
ATOM 800 C CA . ILE A 1 92 ? -11.716 -0.760 6.604 1.00 88.69 92 ILE A CA 1
ATOM 801 C C . ILE A 1 92 ? -12.479 -2.070 6.358 1.00 88.69 92 ILE A C 1
ATOM 803 O O . ILE A 1 92 ? -13.623 -2.048 5.928 1.00 88.69 92 ILE A O 1
ATOM 807 N N . ALA A 1 93 ? -11.852 -3.215 6.641 1.00 77.00 93 ALA A N 1
ATOM 808 C CA . ALA A 1 93 ? -12.454 -4.542 6.476 1.00 77.00 93 ALA A CA 1
ATOM 809 C C . ALA A 1 93 ? -13.052 -5.112 7.781 1.00 77.00 93 ALA A C 1
ATOM 811 O O . ALA A 1 93 ? -13.067 -6.335 7.950 1.00 77.00 93 ALA A O 1
ATOM 812 N N . LEU A 1 94 ? -13.442 -4.242 8.723 1.00 58.66 94 LEU A N 1
ATOM 813 C CA . LEU A 1 94 ? -14.218 -4.591 9.923 1.00 58.66 94 LEU A CA 1
ATOM 814 C C . LEU A 1 94 ? -15.712 -4.447 9.631 1.00 58.66 94 LEU A C 1
ATOM 816 O O . LEU A 1 94 ? -16.453 -5.340 10.092 1.00 58.66 94 LEU A O 1
#

Foldseek 3Di:
DKKKWFFDQDPVRDTDTDIDDDDPDALVNLVVSLVVQLVDQGMWMDDPQKIWHHPDPVCSVVQKIWIWGDPDPDIDIDIDHSVVVSVVSSVVRD

Sequence (94 aa):
MLIIKYERRDFFNNRVYTEDKKQNYNKEDLKKAFLYLSRTYDTSIQIDDIIIYWNNMTEYENRIVTVRYYDSLNYTEVKKSYDKAKKEGYAIAL

Secondary structure (DSSP, 8-state):
-EEEEEEEE-TTS-EEEEEEEESS--HHHHHHHHHHHHH-SSEEEEETTEEEE--SHHHHHTTEEEEEEE-SS-EEEEEEEHHHHHHHHHHHT-